Protein AF-A0A529W321-F1 (afdb_monomer)

Mean predicted aligned error: 8.9 Å

Sequence (83 aa):
RLDLDDADAKVVADICRKLDGMPLAIELAAGRVASYGLHKTAALLDERLTLLWPGQRTAPPRQKTLQATLDWSFGLLSEFERL

Solvent-accessible surface area (backbone atoms only — not comparable to full-atom values): 5063 Å² total; per-residue (Å²): 132,87,87,80,58,80,75,48,52,57,55,54,52,51,46,39,56,77,42,72,66,37,68,68,54,48,55,55,50,51,62,40,30,78,75,62,34,63,70,54,43,51,52,59,61,70,73,51,87,79,67,86,59,74,32,57,90,84,43,61,72,47,56,29,28,68,64,37,37,48,55,51,56,60,70,68,50,52,77,80,77,71,110

Secondary structure (DSSP, 8-state):
-----HHHHHHHHHHHHHTTT-HHHHHHHHHHHHHH-HHHHHHHHHS-S---PPPPTTS-GGGSSHHHHHHHHHHHS-TGGG-

Structure (mmCIF, N/CA/C/O backbone):
data_AF-A0A529W321-F1
#
_entry.id   AF-A0A529W321-F1
#
loop_
_atom_site.group_PDB
_atom_site.id
_atom_site.type_symbol
_atom_site.label_atom_id
_atom_site.label_alt_id
_atom_site.label_comp_id
_atom_site.label_asym_id
_atom_site.label_entity_id
_atom_site.label_seq_id
_atom_site.pdbx_PDB_ins_code
_atom_site.Cartn_x
_atom_site.Cartn_y
_atom_site.Cartn_z
_atom_site.occupancy
_atom_site.B_iso_or_equiv
_atom_site.auth_seq_id
_atom_site.auth_comp_id
_atom_site.auth_asym_id
_atom_site.auth_atom_id
_atom_site.pdbx_PDB_model_num
ATOM 1 N N . ARG A 1 1 ? 16.588 8.083 -6.275 1.00 60.09 1 ARG A N 1
ATOM 2 C CA . ARG A 1 1 ? 15.670 8.692 -7.263 1.00 60.09 1 ARG A CA 1
ATOM 3 C C . ARG A 1 1 ? 14.982 7.536 -7.965 1.00 60.09 1 ARG A C 1
ATOM 5 O O . ARG A 1 1 ? 15.684 6.595 -8.306 1.00 60.09 1 ARG A O 1
ATOM 12 N N . LEU A 1 2 ? 13.654 7.540 -8.041 1.00 71.12 2 LEU A N 1
ATOM 13 C CA . LEU A 1 2 ? 12.928 6.571 -8.860 1.00 71.12 2 LEU A CA 1
ATOM 14 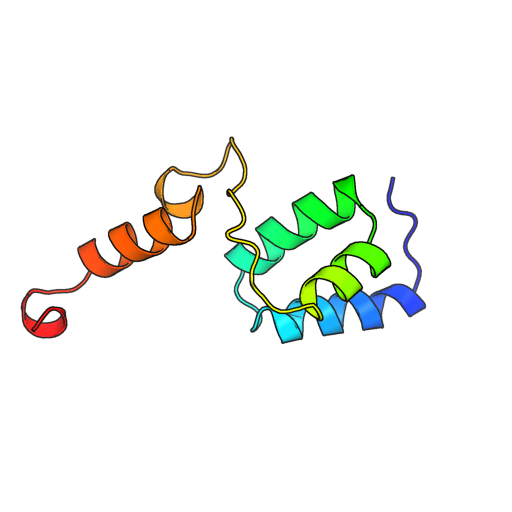C C . LEU A 1 2 ? 12.972 7.133 -10.277 1.00 71.12 2 LEU A C 1
ATOM 16 O O . LEU A 1 2 ? 12.422 8.207 -10.508 1.00 71.12 2 LEU A O 1
ATOM 20 N N . ASP A 1 3 ? 13.712 6.482 -11.162 1.00 83.44 3 ASP A N 1
ATOM 21 C CA . ASP A 1 3 ? 13.654 6.789 -12.585 1.00 83.44 3 ASP A CA 1
ATOM 22 C C . ASP A 1 3 ? 12.478 5.960 -13.122 1.00 83.44 3 ASP A C 1
ATOM 24 O O . ASP A 1 3 ? 12.532 4.734 -13.073 1.00 83.44 3 ASP A O 1
ATOM 28 N N . LEU A 1 4 ? 11.384 6.643 -13.472 1.00 86.69 4 LEU A N 1
ATOM 29 C CA . LEU A 1 4 ? 10.127 6.036 -13.915 1.00 86.69 4 LEU A CA 1
ATOM 30 C C . LEU A 1 4 ? 9.929 6.285 -15.409 1.00 86.69 4 LEU A C 1
ATOM 32 O O . LEU A 1 4 ? 10.259 7.373 -15.892 1.00 86.69 4 LEU A O 1
ATOM 36 N N . ASP A 1 5 ? 9.350 5.315 -16.105 1.00 91.75 5 ASP A N 1
ATOM 37 C CA . ASP A 1 5 ? 8.954 5.435 -17.509 1.00 91.75 5 ASP A CA 1
ATOM 38 C C . ASP A 1 5 ? 7.446 5.198 -17.725 1.00 91.75 5 ASP A C 1
ATOM 40 O O . ASP A 1 5 ? 6.671 4.984 -16.790 1.00 91.75 5 ASP A O 1
ATOM 44 N N . ASP A 1 6 ? 6.998 5.267 -18.979 1.00 92.31 6 ASP A N 1
ATOM 45 C CA . ASP A 1 6 ? 5.585 5.072 -19.318 1.00 92.31 6 ASP A CA 1
ATOM 46 C C . ASP A 1 6 ? 5.092 3.640 -19.033 1.00 92.31 6 ASP A C 1
ATOM 48 O O . ASP A 1 6 ? 3.895 3.431 -18.808 1.00 92.31 6 ASP A O 1
ATOM 52 N N . ALA A 1 7 ? 5.979 2.638 -19.008 1.00 89.38 7 ALA A N 1
ATOM 53 C CA . ALA A 1 7 ? 5.604 1.269 -18.668 1.00 89.38 7 ALA A CA 1
ATOM 54 C C . ALA A 1 7 ? 5.278 1.135 -17.169 1.00 89.38 7 ALA A C 1
ATOM 56 O O . ALA A 1 7 ? 4.373 0.375 -16.797 1.00 89.38 7 ALA A O 1
ATOM 57 N N . ASP A 1 8 ? 5.925 1.934 -16.318 1.00 94.12 8 ASP A N 1
ATOM 58 C CA . ASP A 1 8 ? 5.649 1.993 -14.880 1.00 94.12 8 ASP A CA 1
ATOM 59 C C . ASP A 1 8 ? 4.254 2.536 -14.553 1.00 94.12 8 ASP A C 1
ATOM 61 O O . ASP A 1 8 ? 3.667 2.165 -13.530 1.00 94.12 8 ASP A O 1
ATOM 65 N N . ALA A 1 9 ? 3.668 3.361 -15.428 1.00 94.38 9 ALA A N 1
ATOM 66 C CA . ALA A 1 9 ? 2.331 3.921 -15.223 1.00 94.38 9 ALA A CA 1
ATOM 67 C C . ALA A 1 9 ? 1.268 2.825 -15.032 1.00 94.38 9 ALA A C 1
ATOM 69 O O . ALA A 1 9 ? 0.365 2.958 -14.199 1.00 94.38 9 ALA A O 1
ATOM 70 N N . LYS A 1 10 ? 1.404 1.699 -15.748 1.00 94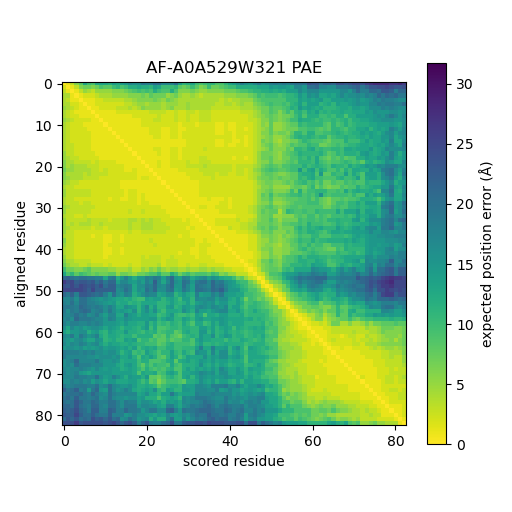.19 10 LYS A N 1
ATOM 71 C CA . LYS A 1 10 ? 0.517 0.540 -15.587 1.00 94.19 10 LYS A CA 1
ATOM 72 C C . LYS A 1 10 ? 0.643 -0.071 -14.189 1.00 94.19 10 LYS A C 1
ATOM 74 O O . LYS A 1 10 ? -0.373 -0.385 -13.573 1.00 94.19 10 LYS A O 1
ATOM 79 N N . VAL A 1 11 ? 1.867 -0.188 -13.676 1.00 94.44 11 VAL A N 1
ATOM 80 C CA . VAL A 1 11 ? 2.148 -0.755 -12.349 1.00 94.44 11 VAL A CA 1
ATOM 81 C C . VAL A 1 11 ? 1.617 0.157 -11.246 1.00 94.44 11 VAL A C 1
ATOM 83 O O . VAL A 1 11 ? 0.983 -0.323 -10.310 1.00 94.44 11 VAL A O 1
ATOM 86 N N . VAL A 1 12 ? 1.799 1.473 -11.375 1.00 94.56 12 VAL A N 1
ATOM 87 C CA . VAL A 1 12 ? 1.227 2.456 -10.440 1.00 94.56 12 VAL A CA 1
ATOM 88 C C . VAL A 1 12 ? -0.301 2.370 -10.424 1.00 94.56 12 VAL A C 1
ATOM 90 O O . VAL A 1 12 ? -0.900 2.327 -9.350 1.00 94.56 12 VAL A O 1
ATOM 93 N N . ALA A 1 13 ? -0.943 2.282 -11.593 1.00 94.75 13 ALA A N 1
ATOM 94 C CA . ALA A 1 13 ? -2.394 2.133 -11.680 1.00 94.75 13 ALA A CA 1
ATOM 95 C C . ALA A 1 13 ? -2.891 0.827 -11.032 1.00 94.75 13 ALA A C 1
ATOM 97 O O . ALA A 1 13 ? -3.918 0.831 -10.351 1.00 94.75 13 ALA A O 1
ATOM 98 N N . ASP A 1 14 ? -2.161 -0.279 -11.206 1.00 93.38 14 ASP A N 1
ATOM 99 C CA . ASP A 1 14 ? -2.469 -1.559 -10.561 1.00 93.38 14 ASP A CA 1
ATOM 100 C C . ASP A 1 14 ? -2.336 -1.478 -9.036 1.00 93.38 14 ASP A C 1
ATOM 102 O O . ASP A 1 14 ? -3.215 -1.963 -8.324 1.00 93.38 14 ASP A O 1
ATOM 106 N N . ILE A 1 15 ? -1.297 -0.809 -8.527 1.00 92.00 15 ILE A N 1
ATOM 107 C CA . ILE A 1 15 ? -1.137 -0.536 -7.093 1.00 92.00 15 ILE A CA 1
ATOM 108 C C . ILE A 1 15 ? -2.326 0.276 -6.570 1.00 92.00 15 ILE A C 1
ATOM 110 O O . ILE A 1 15 ? -2.973 -0.147 -5.617 1.00 92.00 15 ILE A O 1
ATOM 114 N N . CYS A 1 16 ? -2.666 1.404 -7.199 1.00 93.44 16 CYS A N 1
ATOM 115 C CA . CYS A 1 16 ? -3.780 2.245 -6.753 1.00 93.44 16 CYS A CA 1
ATOM 116 C C . CYS A 1 16 ? -5.116 1.488 -6.742 1.00 93.44 16 CYS A C 1
ATOM 118 O O . CYS A 1 16 ? -5.893 1.652 -5.804 1.00 93.44 16 CYS A O 1
ATOM 120 N N . ARG A 1 17 ? -5.368 0.631 -7.742 1.00 92.56 17 ARG A N 1
ATOM 121 C CA . ARG A 1 17 ? -6.563 -0.229 -7.785 1.00 92.56 17 ARG A CA 1
ATOM 122 C C . ARG A 1 17 ? -6.590 -1.257 -6.658 1.00 92.56 17 ARG A C 1
ATOM 124 O O . ARG A 1 17 ? -7.627 -1.411 -6.032 1.00 92.56 17 ARG A O 1
ATOM 131 N N . LYS A 1 18 ? -5.470 -1.931 -6.378 1.00 88.00 18 LYS A N 1
ATOM 132 C CA . LYS A 1 18 ? -5.357 -2.904 -5.271 1.00 88.00 18 LYS A CA 1
ATOM 133 C C . LYS A 1 18 ? -5.558 -2.273 -3.894 1.00 88.00 18 LYS A C 1
ATOM 135 O O . LYS A 1 18 ? -5.871 -2.973 -2.940 1.00 88.00 18 LYS A O 1
ATOM 140 N N . LEU A 1 19 ? -5.334 -0.968 -3.792 1.00 89.00 19 LEU A N 1
ATOM 141 C CA . LEU A 1 19 ? -5.531 -0.179 -2.580 1.00 89.00 19 LEU A CA 1
ATOM 142 C C . LEU A 1 19 ? -6.901 0.520 -2.551 1.00 89.00 19 LEU A C 1
ATOM 144 O O . LEU A 1 19 ? -7.085 1.452 -1.769 1.00 89.00 19 LEU A O 1
ATOM 148 N N . ASP A 1 20 ? -7.825 0.128 -3.436 1.00 86.06 20 ASP A N 1
ATOM 149 C CA . ASP A 1 20 ? -9.174 0.690 -3.589 1.00 86.06 20 ASP A CA 1
ATOM 150 C C . ASP A 1 20 ? -9.206 2.214 -3.801 1.00 86.06 20 ASP A C 1
ATOM 152 O O . ASP A 1 20 ? -10.191 2.891 -3.512 1.00 86.06 20 ASP A O 1
ATOM 156 N N . GLY A 1 21 ? -8.104 2.795 -4.285 1.00 87.00 21 GLY A N 1
ATOM 157 C CA . GLY A 1 21 ? -7.953 4.244 -4.392 1.00 87.00 21 GLY A CA 1
ATOM 158 C C . GLY A 1 21 ? -7.912 4.974 -3.041 1.00 87.00 21 GLY A C 1
ATOM 159 O O . GLY A 1 21 ? -7.994 6.202 -3.022 1.00 87.00 21 GLY A O 1
ATOM 160 N N . MET A 1 22 ? -7.785 4.264 -1.912 1.00 83.62 22 MET A N 1
ATOM 161 C CA . MET A 1 22 ? -7.817 4.876 -0.586 1.00 83.62 22 MET A CA 1
ATOM 162 C C . MET A 1 22 ? -6.557 5.738 -0.367 1.00 83.62 22 MET A C 1
ATOM 164 O O . MET A 1 22 ? -5.449 5.192 -0.315 1.00 83.62 22 MET A O 1
ATOM 168 N N . PRO A 1 23 ? -6.682 7.065 -0.152 1.00 83.06 23 PRO A N 1
ATOM 169 C CA . PRO A 1 23 ? -5.529 7.970 -0.107 1.00 83.06 23 PRO A CA 1
ATOM 170 C C . PRO A 1 23 ? -4.470 7.578 0.928 1.00 83.06 23 PRO A C 1
ATOM 172 O O . PRO A 1 23 ? -3.275 7.626 0.650 1.00 83.06 23 PRO A O 1
ATOM 175 N N . LEU A 1 24 ? -4.903 7.132 2.113 1.00 79.19 24 LEU A N 1
ATOM 176 C CA . LEU A 1 24 ? -3.986 6.701 3.166 1.00 79.19 24 LEU A CA 1
ATOM 177 C C . LEU A 1 24 ? -3.202 5.447 2.763 1.00 79.19 24 LEU A C 1
ATOM 179 O O . LEU A 1 24 ? -2.006 5.376 3.014 1.00 79.19 24 LEU A O 1
ATOM 183 N N . ALA A 1 25 ? -3.834 4.467 2.118 1.00 83.00 25 ALA A N 1
ATOM 184 C CA . ALA A 1 25 ? -3.121 3.273 1.678 1.00 83.00 25 ALA A CA 1
ATOM 185 C C . ALA A 1 25 ? -2.089 3.602 0.594 1.00 83.00 25 ALA A C 1
ATOM 187 O O . ALA A 1 25 ? -0.978 3.073 0.630 1.00 83.00 25 ALA A O 1
ATOM 188 N N . ILE A 1 26 ? -2.432 4.508 -0.325 1.00 89.50 26 ILE A N 1
ATOM 189 C CA . ILE A 1 26 ? -1.520 4.984 -1.372 1.00 89.50 26 ILE A CA 1
ATOM 190 C C . ILE A 1 26 ? -0.294 5.665 -0.750 1.00 89.50 26 ILE A C 1
ATOM 192 O O . ILE A 1 26 ? 0.831 5.347 -1.130 1.00 89.50 26 ILE A O 1
ATOM 196 N N . GLU A 1 27 ? -0.489 6.529 0.248 1.00 86.75 27 GLU A N 1
ATOM 197 C CA . GLU A 1 27 ? 0.602 7.176 0.993 1.00 86.75 27 GLU A CA 1
ATOM 198 C C . GLU A 1 27 ? 1.544 6.141 1.640 1.00 86.75 27 GLU A C 1
ATOM 200 O O . GLU A 1 27 ? 2.771 6.220 1.521 1.00 86.75 27 GLU A O 1
ATOM 205 N N . LEU A 1 28 ? 0.977 5.115 2.286 1.00 83.50 28 LEU A N 1
ATOM 206 C CA . LEU A 1 28 ? 1.752 4.039 2.910 1.00 83.50 28 LEU A CA 1
ATOM 207 C C . LEU A 1 28 ? 2.556 3.237 1.884 1.00 83.50 28 LEU A C 1
ATOM 209 O O . LEU A 1 28 ? 3.735 2.950 2.115 1.00 83.50 28 LEU A O 1
ATOM 213 N N . ALA A 1 29 ? 1.943 2.900 0.750 1.00 87.44 29 ALA A N 1
ATOM 214 C CA . ALA A 1 29 ? 2.603 2.187 -0.334 1.00 87.44 29 ALA A CA 1
ATOM 215 C C . ALA A 1 29 ? 3.718 3.030 -0.973 1.00 87.44 29 ALA A C 1
ATOM 217 O O . ALA A 1 29 ? 4.814 2.517 -1.199 1.00 87.44 29 ALA A O 1
ATOM 218 N N . ALA A 1 30 ? 3.503 4.331 -1.183 1.00 89.81 30 ALA A N 1
ATOM 219 C CA . ALA A 1 30 ? 4.502 5.238 -1.749 1.00 89.81 30 ALA A CA 1
ATOM 220 C C . ALA A 1 30 ? 5.783 5.301 -0.895 1.00 89.81 30 ALA A C 1
ATOM 222 O O . ALA A 1 30 ? 6.895 5.215 -1.425 1.00 89.81 30 ALA A O 1
ATOM 223 N N . GLY A 1 31 ? 5.651 5.331 0.437 1.00 87.38 31 GLY A N 1
ATOM 224 C CA . GLY A 1 31 ? 6.801 5.244 1.347 1.00 87.38 31 GLY A CA 1
ATOM 225 C C . GLY A 1 31 ? 7.613 3.946 1.195 1.00 87.38 31 GLY A C 1
ATOM 226 O O . GLY A 1 31 ? 8.828 3.929 1.420 1.00 87.38 31 GLY A O 1
ATOM 227 N N . ARG A 1 32 ? 6.972 2.852 0.769 1.00 83.62 32 ARG A N 1
ATOM 228 C CA . ARG A 1 32 ? 7.633 1.569 0.485 1.00 83.62 32 ARG A CA 1
ATOM 229 C C . ARG A 1 32 ? 8.270 1.531 -0.888 1.00 83.62 32 ARG A C 1
ATOM 231 O O . ARG A 1 32 ? 9.376 1.011 -0.985 1.00 83.62 32 ARG A O 1
ATOM 238 N N . VAL A 1 33 ? 7.668 2.157 -1.896 1.00 90.81 33 VAL A N 1
ATOM 239 C CA . VAL A 1 33 ? 8.301 2.326 -3.213 1.00 90.81 33 VAL A CA 1
ATOM 240 C C . VAL A 1 33 ? 9.652 3.029 -3.064 1.00 90.81 33 VAL A C 1
ATOM 242 O O . VAL A 1 33 ? 10.635 2.586 -3.652 1.00 90.81 33 VAL A O 1
ATOM 245 N N . ALA A 1 34 ? 9.747 4.042 -2.198 1.00 85.62 34 ALA A N 1
ATOM 246 C CA . A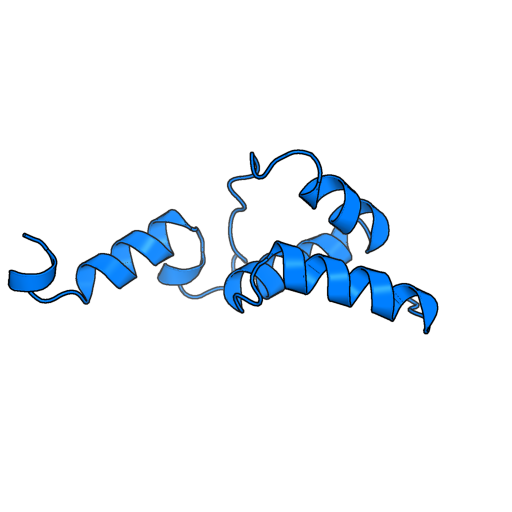LA A 1 34 ? 11.018 4.704 -1.894 1.00 85.62 34 ALA A CA 1
ATOM 247 C C . ALA A 1 34 ? 12.074 3.775 -1.253 1.00 85.62 34 ALA A C 1
ATOM 249 O O . ALA A 1 34 ? 13.268 4.008 -1.419 1.00 85.62 34 ALA A O 1
ATOM 250 N N . SER A 1 35 ? 11.648 2.730 -0.533 1.00 85.44 35 SER A N 1
ATOM 251 C CA . SER A 1 35 ? 12.532 1.806 0.200 1.00 85.44 35 SER A 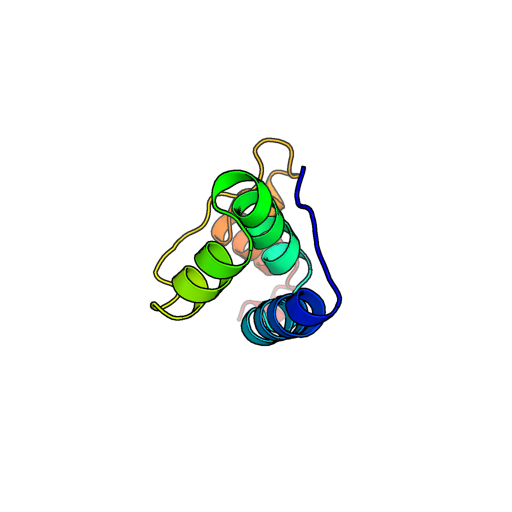CA 1
ATOM 252 C C . SER A 1 35 ? 12.866 0.525 -0.577 1.00 85.44 35 SER A C 1
ATOM 254 O O . SER A 1 35 ? 13.957 -0.019 -0.437 1.00 85.44 35 SER A O 1
ATOM 256 N N . TYR A 1 36 ? 11.917 0.011 -1.362 1.00 85.75 36 TYR A N 1
ATOM 257 C CA . TYR A 1 36 ? 11.966 -1.309 -1.997 1.00 85.75 36 TYR A CA 1
ATOM 258 C C . TYR A 1 36 ? 11.883 -1.260 -3.526 1.00 85.75 36 TYR A C 1
ATOM 260 O O . TYR A 1 36 ? 12.169 -2.268 -4.170 1.00 85.75 36 TYR A O 1
ATOM 268 N N . GLY A 1 37 ? 11.506 -0.120 -4.108 1.00 91.25 37 GLY A N 1
ATOM 269 C CA . GLY A 1 37 ? 11.228 0.025 -5.535 1.00 91.25 37 GLY A CA 1
ATOM 270 C C . GLY A 1 37 ? 9.787 -0.333 -5.914 1.00 91.25 37 GLY A C 1
ATOM 271 O O . GLY A 1 37 ? 9.056 -0.981 -5.155 1.00 91.25 37 GLY A O 1
ATOM 272 N N . LEU A 1 38 ? 9.377 0.104 -7.107 1.00 93.19 38 LEU A N 1
ATOM 273 C CA . LEU A 1 38 ? 7.992 0.031 -7.585 1.00 93.19 38 LEU A CA 1
ATOM 274 C C . LEU A 1 38 ? 7.506 -1.413 -7.761 1.00 93.19 38 LEU A C 1
ATOM 276 O O . LEU A 1 38 ? 6.560 -1.827 -7.094 1.00 93.19 38 LEU A O 1
ATOM 280 N N . HIS A 1 39 ? 8.189 -2.208 -8.588 1.00 91.94 39 HIS A N 1
ATOM 281 C CA . HIS A 1 39 ? 7.773 -3.586 -8.880 1.00 91.94 39 HIS A CA 1
ATOM 282 C C . HIS A 1 39 ? 7.779 -4.490 -7.647 1.00 91.94 39 HIS A C 1
ATOM 284 O O . HIS A 1 39 ? 6.877 -5.302 -7.465 1.00 91.94 39 HIS A O 1
ATOM 290 N N . LYS A 1 40 ? 8.767 -4.322 -6.760 1.00 89.50 40 LYS A N 1
ATOM 291 C CA . LYS A 1 40 ? 8.832 -5.092 -5.514 1.00 89.50 40 LYS A CA 1
ATOM 292 C C . LYS A 1 40 ? 7.681 -4.737 -4.577 1.00 89.50 40 LYS A C 1
ATOM 294 O O . LYS A 1 40 ? 7.113 -5.622 -3.950 1.00 89.50 40 LYS A O 1
ATOM 299 N N . THR A 1 41 ? 7.302 -3.462 -4.516 1.00 89.69 41 THR A N 1
ATOM 300 C CA . THR A 1 41 ? 6.119 -3.030 -3.758 1.00 89.69 41 THR A CA 1
ATOM 301 C C . THR A 1 41 ? 4.839 -3.616 -4.358 1.00 89.69 41 THR A C 1
ATOM 303 O O . THR A 1 41 ? 3.997 -4.105 -3.612 1.00 89.69 41 THR A O 1
ATOM 306 N N . ALA A 1 42 ? 4.714 -3.646 -5.690 1.00 90.75 42 ALA A N 1
ATOM 307 C CA . ALA A 1 42 ? 3.572 -4.257 -6.370 1.00 90.75 42 ALA A CA 1
ATOM 308 C C . ALA A 1 42 ? 3.436 -5.761 -6.072 1.00 90.75 42 ALA A C 1
ATOM 310 O O . ALA A 1 42 ? 2.327 -6.223 -5.818 1.00 90.75 42 ALA A O 1
ATOM 311 N N . ALA A 1 43 ? 4.551 -6.498 -6.051 1.00 88.94 43 ALA A N 1
ATOM 312 C CA . ALA A 1 43 ? 4.566 -7.923 -5.717 1.00 88.94 43 ALA A CA 1
ATOM 313 C C . ALA A 1 43 ? 4.188 -8.182 -4.248 1.00 88.94 43 ALA A C 1
ATOM 315 O O . ALA A 1 43 ? 3.373 -9.052 -3.963 1.00 88.94 43 ALA A O 1
ATOM 316 N N . LEU A 1 44 ? 4.701 -7.372 -3.314 1.00 82.94 44 LEU A N 1
ATOM 317 C CA . LEU A 1 44 ? 4.354 -7.478 -1.889 1.00 82.94 44 LEU A CA 1
ATOM 318 C C . LEU A 1 44 ? 2.861 -7.226 -1.611 1.00 82.94 44 LEU A C 1
ATOM 320 O O . LEU A 1 44 ? 2.340 -7.707 -0.609 1.00 82.94 44 LEU A O 1
ATOM 324 N N . LEU A 1 45 ? 2.170 -6.478 -2.478 1.00 83.50 45 LEU A N 1
ATOM 325 C CA . LEU A 1 45 ? 0.717 -6.298 -2.400 1.00 83.50 45 LEU A CA 1
ATOM 326 C C . LEU A 1 45 ? -0.062 -7.553 -2.819 1.00 83.50 45 LEU A C 1
ATOM 328 O O . LEU A 1 45 ? -1.172 -7.758 -2.333 1.00 83.50 45 LEU A O 1
ATOM 332 N N . ASP A 1 46 ? 0.506 -8.388 -3.694 1.00 79.38 46 ASP A N 1
ATOM 333 C CA . ASP A 1 46 ? -0.125 -9.627 -4.170 1.00 79.38 46 ASP A CA 1
ATOM 334 C C . ASP A 1 46 ? 0.000 -10.783 -3.168 1.00 79.38 46 ASP A C 1
ATOM 336 O O . ASP A 1 46 ? -0.836 -11.686 -3.151 1.00 79.38 46 ASP A O 1
ATOM 340 N N . GLU A 1 47 ? 0.991 -10.746 -2.276 1.00 71.12 47 GLU A N 1
ATOM 341 C CA . GLU A 1 47 ? 1.304 -11.831 -1.331 1.00 71.12 47 GLU A CA 1
ATOM 342 C C . GLU A 1 47 ? 0.362 -11.913 -0.103 1.00 71.12 47 GLU A C 1
ATOM 344 O O . GLU A 1 47 ? 0.695 -12.515 0.914 1.00 71.12 47 GLU A O 1
ATOM 349 N N . ARG A 1 48 ? -0.874 -11.404 -0.225 1.00 53.97 48 ARG A N 1
ATOM 350 C CA . ARG A 1 48 ? -1.861 -11.145 0.845 1.00 53.97 48 ARG A CA 1
ATOM 351 C C . ARG A 1 48 ? -1.438 -10.010 1.779 1.00 53.97 48 ARG A C 1
ATOM 353 O O . ARG A 1 48 ? -0.323 -9.972 2.289 1.00 53.97 48 ARG A O 1
ATOM 360 N N . LEU A 1 49 ? -2.414 -9.144 2.067 1.00 50.53 49 LEU A N 1
ATOM 361 C CA . LEU A 1 49 ? -2.456 -8.015 3.014 1.00 50.53 49 LEU A CA 1
ATOM 362 C C . LEU A 1 49 ? -2.156 -8.403 4.484 1.00 50.53 49 LEU A C 1
ATOM 364 O O . LEU A 1 49 ? -2.830 -7.972 5.413 1.00 50.53 49 LEU A O 1
ATOM 368 N N . THR A 1 50 ? -1.132 -9.216 4.729 1.00 46.91 50 THR A N 1
ATOM 369 C CA . THR A 1 50 ? -0.658 -9.617 6.063 1.00 46.91 50 THR A CA 1
ATOM 370 C C . THR A 1 50 ? 0.286 -8.577 6.662 1.00 46.91 50 THR A C 1
ATOM 372 O O . THR A 1 50 ? 0.895 -8.784 7.709 1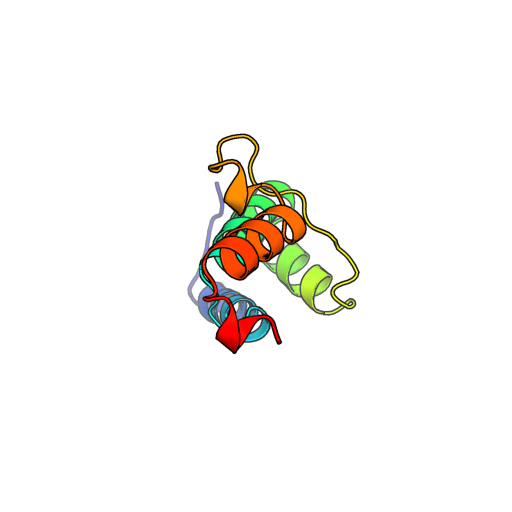.00 46.91 50 THR A O 1
ATOM 375 N N . LEU A 1 51 ? 0.444 -7.441 5.992 1.00 48.72 51 LEU A N 1
ATOM 376 C CA . LEU A 1 51 ? 1.279 -6.371 6.476 1.00 48.72 51 LEU A CA 1
ATOM 377 C C . LEU A 1 51 ? 0.384 -5.320 7.123 1.00 48.72 51 LEU A C 1
ATOM 379 O O . LEU A 1 51 ? -0.104 -4.394 6.482 1.00 48.72 51 LEU A O 1
ATOM 383 N N . LEU A 1 52 ? 0.206 -5.468 8.434 1.00 57.25 52 LEU A N 1
ATOM 384 C CA . LEU A 1 52 ? -0.106 -4.365 9.335 1.00 57.25 52 LEU A CA 1
ATOM 385 C C . LEU A 1 52 ? 0.982 -3.295 9.144 1.00 57.25 52 LEU A C 1
ATOM 387 O O . LEU A 1 52 ? 2.024 -3.334 9.799 1.00 57.25 52 LEU A O 1
ATOM 391 N N . TRP A 1 53 ? 0.805 -2.391 8.178 1.00 62.34 53 TRP A N 1
ATOM 392 C CA . TRP A 1 53 ? 1.794 -1.358 7.895 1.00 62.34 53 TRP A CA 1
ATOM 393 C C . TRP A 1 53 ? 1.740 -0.291 8.988 1.00 62.34 53 TRP A C 1
ATOM 395 O O . TRP A 1 53 ? 0.706 0.362 9.159 1.00 62.34 53 TRP A O 1
ATOM 405 N N . PRO A 1 54 ? 2.849 -0.057 9.713 1.00 59.53 54 PRO A N 1
ATOM 406 C CA . PRO A 1 54 ? 2.965 1.149 10.502 1.00 59.53 54 PRO A CA 1
ATOM 407 C C . PRO A 1 54 ? 2.991 2.339 9.542 1.00 59.53 54 PRO A C 1
ATOM 409 O O . PRO A 1 54 ? 3.725 2.342 8.549 1.00 59.53 54 PRO A O 1
ATOM 412 N N . GLY A 1 55 ? 2.171 3.333 9.847 1.00 62.78 55 GLY A N 1
ATOM 413 C CA . GLY A 1 55 ? 2.126 4.606 9.156 1.00 62.78 55 GLY A CA 1
ATOM 414 C C . GLY A 1 55 ? 3.389 5.431 9.329 1.00 62.78 55 GLY A C 1
ATOM 415 O O . GLY A 1 55 ? 4.248 5.139 10.165 1.00 62.78 55 GLY A O 1
ATOM 416 N N . GLN A 1 56 ? 3.517 6.469 8.501 1.00 64.19 56 GLN A N 1
ATOM 417 C CA . GLN A 1 56 ? 4.646 7.396 8.559 1.00 64.19 56 GLN A CA 1
ATOM 418 C C . GLN A 1 56 ? 4.810 7.966 9.973 1.00 64.19 56 GLN A C 1
ATOM 420 O O . GLN A 1 56 ? 3.839 8.350 10.625 1.00 64.19 56 GLN A O 1
ATOM 425 N N . ARG A 1 57 ? 6.058 8.070 10.450 1.00 63.31 57 ARG A N 1
ATOM 426 C CA . ARG A 1 57 ? 6.351 8.594 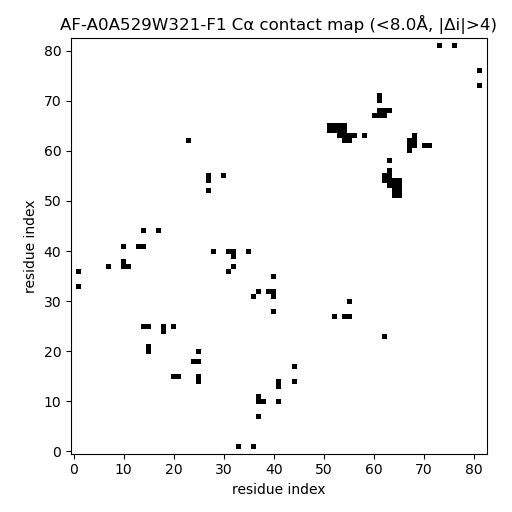11.801 1.00 63.31 57 ARG A CA 1
ATOM 427 C C . ARG A 1 57 ? 5.828 10.019 12.004 1.00 63.31 57 ARG A C 1
ATOM 429 O O . ARG A 1 57 ? 5.459 10.374 13.125 1.00 63.31 57 ARG A O 1
ATOM 436 N N . THR A 1 58 ? 5.790 10.800 10.926 1.00 73.75 58 THR A N 1
ATOM 437 C CA . THR A 1 58 ? 5.314 12.188 10.870 1.00 73.75 58 THR A CA 1
ATOM 438 C C . THR A 1 58 ? 3.813 12.316 10.613 1.00 73.75 58 THR A C 1
ATOM 440 O O . THR A 1 58 ? 3.289 13.423 10.710 1.00 73.75 58 THR A O 1
ATOM 443 N N . ALA A 1 59 ? 3.103 11.221 10.316 1.00 70.94 59 ALA A N 1
ATOM 444 C CA . ALA A 1 59 ? 1.662 11.275 10.113 1.00 70.94 59 ALA A CA 1
ATOM 445 C C . ALA A 1 59 ? 0.949 11.723 11.406 1.00 70.94 59 ALA A C 1
ATOM 447 O O . ALA A 1 59 ? 1.414 11.410 12.514 1.00 70.94 59 ALA A O 1
ATOM 448 N N . PRO A 1 60 ? -0.198 12.421 11.304 1.00 78.50 60 PRO A N 1
ATOM 449 C CA . PRO A 1 60 ? -1.076 12.661 12.442 1.00 78.50 60 PRO A CA 1
ATOM 450 C C . PRO A 1 60 ? -1.345 11.354 13.204 1.00 78.50 60 PRO A C 1
ATOM 452 O O . PRO A 1 60 ? -1.486 10.318 12.556 1.00 78.50 60 PRO A O 1
ATOM 455 N N . PRO A 1 61 ? -1.473 11.360 14.546 1.00 78.94 61 PRO A N 1
ATOM 456 C CA . PRO A 1 61 ? -1.635 10.135 15.336 1.00 78.94 61 PRO A CA 1
ATOM 457 C C . PRO A 1 61 ? -2.706 9.173 14.800 1.00 78.94 61 PRO A C 1
ATOM 459 O O . PRO A 1 61 ? -2.442 7.982 14.678 1.00 78.94 61 PRO A O 1
ATOM 462 N N . ARG A 1 62 ? -3.855 9.708 14.362 1.00 77.00 62 ARG A N 1
ATOM 463 C CA . ARG A 1 62 ? -4.964 8.951 13.749 1.00 77.00 62 ARG A CA 1
ATOM 464 C C . ARG A 1 62 ? -4.605 8.216 12.446 1.00 77.00 62 ARG A C 1
ATOM 466 O O . ARG A 1 62 ? -5.334 7.339 12.027 1.00 77.00 62 ARG A O 1
ATOM 473 N N . GLN A 1 63 ? -3.517 8.579 11.774 1.00 78.50 63 GLN A N 1
ATOM 474 C CA . GLN A 1 63 ? -3.056 7.992 10.505 1.00 78.50 63 GLN A CA 1
ATOM 475 C C . GLN A 1 63 ? -1.764 7.174 10.677 1.00 78.50 63 GLN A C 1
ATOM 477 O O . GLN A 1 63 ? -1.214 6.667 9.702 1.00 78.50 63 GLN A O 1
ATOM 482 N N . LYS A 1 64 ? -1.251 7.040 11.910 1.00 75.94 64 LYS A N 1
ATOM 483 C CA . LYS A 1 64 ? -0.009 6.297 12.186 1.00 75.94 64 LYS A CA 1
ATOM 484 C C . LYS A 1 64 ? -0.180 4.787 12.153 1.00 75.94 64 LYS A C 1
ATOM 486 O O . LYS A 1 64 ? 0.812 4.081 12.036 1.00 75.94 64 LYS A O 1
ATOM 491 N N . THR A 1 65 ? -1.392 4.273 12.293 1.00 73.12 65 THR A N 1
ATOM 492 C CA . THR A 1 65 ? -1.705 2.851 12.137 1.00 73.12 65 THR A CA 1
ATOM 493 C C . THR A 1 65 ? -3.127 2.728 11.611 1.00 73.12 65 THR A C 1
ATOM 495 O O . THR A 1 65 ? -3.942 3.628 11.821 1.00 73.12 65 THR A O 1
ATOM 498 N N . LEU A 1 66 ? -3.440 1.597 10.975 1.00 69.50 66 LEU A N 1
ATOM 499 C CA . LEU A 1 66 ? -4.817 1.278 10.597 1.00 69.50 66 LEU A CA 1
ATOM 500 C C . LEU A 1 66 ? -5.745 1.302 11.822 1.00 69.50 66 LEU A C 1
ATOM 502 O O . LEU A 1 66 ? -6.821 1.884 11.760 1.00 69.50 66 LEU A O 1
ATOM 506 N N . GLN A 1 67 ? -5.285 0.759 12.956 1.00 74.00 67 GLN A N 1
ATOM 507 C CA . GLN A 1 67 ? -6.032 0.787 14.217 1.00 74.00 67 GLN A CA 1
ATOM 508 C C . GLN A 1 67 ? -6.351 2.219 14.662 1.00 74.00 67 GLN A C 1
ATOM 510 O O . GLN A 1 67 ? -7.498 2.522 14.955 1.00 74.00 67 GLN A O 1
ATOM 515 N N . ALA A 1 68 ? -5.372 3.128 14.632 1.00 80.50 68 ALA A N 1
ATOM 516 C CA . ALA A 1 68 ? -5.590 4.519 15.019 1.00 80.50 68 ALA A CA 1
ATOM 517 C C . ALA A 1 68 ? -6.572 5.244 14.081 1.00 80.50 68 ALA A C 1
ATOM 519 O O . ALA A 1 68 ? -7.260 6.173 14.508 1.00 80.50 68 ALA A O 1
ATOM 520 N N . THR A 1 69 ? -6.645 4.829 12.811 1.00 81.31 69 THR A N 1
ATOM 521 C CA . THR A 1 69 ? -7.632 5.346 11.853 1.00 81.31 69 THR A CA 1
ATOM 522 C C . THR A 1 69 ? -9.026 4.828 12.180 1.00 81.31 69 THR A C 1
ATOM 524 O O . THR A 1 69 ? -9.969 5.620 12.207 1.00 81.31 69 THR A O 1
ATOM 527 N N . 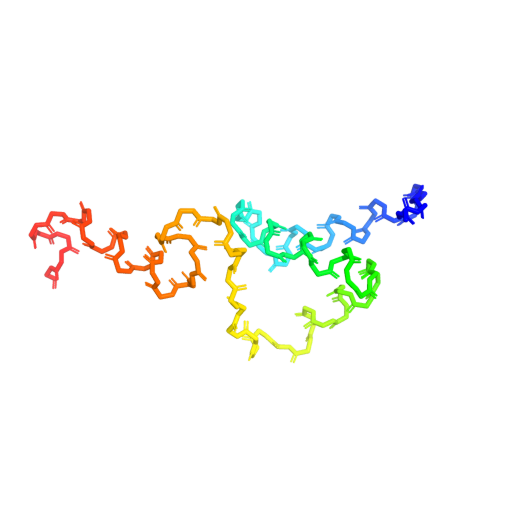LEU A 1 70 ? -9.144 3.534 12.487 1.00 80.06 70 LEU A N 1
ATOM 528 C CA . LEU A 1 70 ? -10.402 2.915 12.894 1.00 80.06 70 LEU A CA 1
ATOM 529 C C . LEU A 1 70 ? -10.931 3.537 14.188 1.00 80.06 70 LEU A C 1
ATOM 531 O O . LEU A 1 70 ? -12.057 4.025 14.186 1.00 80.06 70 LEU A O 1
ATOM 535 N N . ASP A 1 71 ? -10.105 3.628 15.232 1.00 85.19 71 ASP A N 1
ATOM 536 C CA . ASP A 1 71 ? -10.478 4.199 16.532 1.00 85.19 71 ASP A CA 1
ATOM 537 C C . ASP A 1 71 ? -10.989 5.640 16.395 1.00 85.19 71 ASP A C 1
ATOM 539 O O . ASP A 1 71 ? -12.009 6.012 16.976 1.00 85.19 71 ASP A O 1
ATOM 543 N N . TRP A 1 72 ? -10.312 6.457 15.579 1.00 86.75 72 TRP A N 1
ATOM 544 C CA . TRP A 1 72 ? -10.751 7.822 15.300 1.00 86.75 72 TRP A CA 1
ATOM 545 C C . TRP A 1 72 ? -12.080 7.855 14.539 1.00 86.75 72 TRP A C 1
ATOM 547 O O . TRP A 1 72 ? -12.973 8.607 14.924 1.00 86.75 72 TRP A O 1
ATOM 557 N N . SER A 1 73 ? -12.231 7.040 13.487 1.00 87.44 73 SER A N 1
ATOM 558 C CA . SER A 1 73 ? -13.465 7.006 12.690 1.00 87.44 73 SER A CA 1
ATOM 559 C C . SER A 1 73 ? -14.666 6.521 13.507 1.00 87.44 73 SER A C 1
ATOM 561 O O . SER A 1 73 ? -15.730 7.127 13.445 1.00 87.44 73 SER A O 1
ATOM 563 N N . PHE A 1 74 ? -14.473 5.510 14.358 1.00 87.06 74 PHE A N 1
ATOM 564 C CA . PHE A 1 74 ? -15.496 5.005 15.269 1.00 87.06 74 PHE A CA 1
ATOM 565 C C . PHE A 1 74 ? -15.864 6.053 16.333 1.00 87.06 74 PHE A C 1
ATOM 567 O O . PHE A 1 74 ? -17.033 6.229 16.674 1.00 87.06 74 PHE A O 1
ATOM 574 N N . GLY A 1 75 ? -14.877 6.827 16.800 1.00 89.50 75 GLY A N 1
ATOM 575 C CA . GLY A 1 75 ? -15.081 7.964 17.699 1.00 89.50 75 GLY A CA 1
ATOM 576 C C . GLY A 1 75 ? -15.890 9.125 17.102 1.00 89.50 75 GLY A C 1
ATOM 577 O O . GLY A 1 75 ? -16.420 9.932 17.865 1.00 89.50 75 GLY A O 1
ATOM 578 N N . LEU A 1 76 ? -16.025 9.207 15.774 1.00 90.06 76 LEU A N 1
ATOM 579 C CA . LEU A 1 76 ? -16.862 10.204 15.092 1.00 90.06 76 LEU A CA 1
ATOM 580 C C . LEU A 1 76 ? -18.312 9.760 14.888 1.00 90.06 76 LEU A C 1
ATOM 582 O O . LEU A 1 76 ? -19.158 10.609 14.620 1.00 90.06 76 LEU A O 1
ATOM 586 N N . LEU A 1 77 ? -18.599 8.463 15.020 1.00 93.31 77 LEU A N 1
ATOM 587 C CA . LEU A 1 77 ? -19.958 7.942 14.901 1.00 93.31 77 LEU A CA 1
ATOM 588 C C . LEU A 1 77 ? -20.838 8.481 16.032 1.00 93.31 77 LEU A C 1
ATOM 590 O O . LEU A 1 77 ? -20.384 8.599 17.177 1.00 93.31 77 LEU A O 1
ATOM 594 N N . SER A 1 78 ? -22.095 8.778 15.715 1.00 90.88 78 SER A N 1
ATOM 595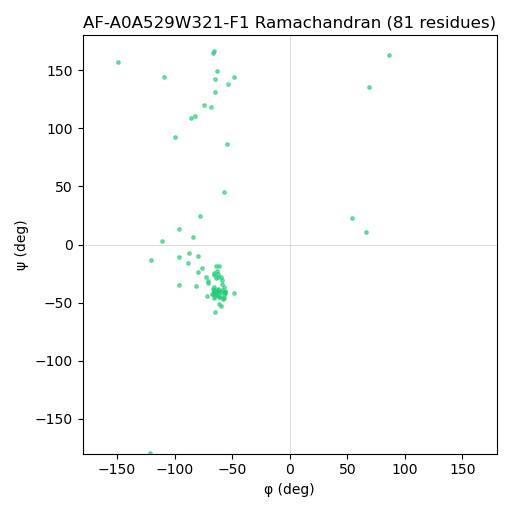 C CA . SER A 1 78 ? -23.135 9.061 16.704 1.00 90.88 78 SER A CA 1
ATOM 596 C C . SER A 1 78 ? -23.461 7.817 17.536 1.00 90.88 78 SER A C 1
ATOM 598 O O . SER A 1 78 ? -23.113 6.696 17.176 1.00 90.88 78 SER A O 1
ATOM 600 N N . GLU A 1 79 ? -24.155 7.995 18.661 1.00 89.56 79 GLU A N 1
ATOM 601 C CA . GLU A 1 79 ? -24.556 6.868 19.514 1.00 89.56 79 GLU A CA 1
ATOM 602 C C . GLU A 1 79 ? -25.424 5.850 18.756 1.00 89.56 79 GLU A C 1
ATOM 604 O O . GLU A 1 79 ? -25.265 4.650 18.945 1.00 89.56 79 GLU A O 1
ATOM 609 N N . PHE A 1 80 ? -26.259 6.318 17.824 1.00 91.31 80 PHE A N 1
ATOM 610 C CA . PHE A 1 80 ? -27.102 5.463 16.989 1.00 91.31 80 PHE A CA 1
ATOM 611 C C . PHE A 1 80 ? -26.310 4.663 15.944 1.00 91.31 80 PHE A C 1
ATOM 613 O O . PHE A 1 80 ? -26.676 3.539 15.632 1.00 91.31 80 PHE A O 1
ATOM 620 N N . GLU A 1 81 ? -25.215 5.214 15.418 1.00 87.00 81 GLU A N 1
ATOM 621 C CA . GLU A 1 81 ? -24.342 4.524 14.454 1.00 87.00 81 GLU A CA 1
ATOM 622 C C . GLU A 1 81 ? -23.373 3.532 15.124 1.00 87.00 81 GLU A C 1
ATOM 624 O O . GLU A 1 81 ? -22.692 2.777 14.431 1.00 87.00 81 GLU A O 1
ATOM 629 N N . ARG A 1 82 ? -23.281 3.549 16.463 1.00 82.62 82 ARG A N 1
ATOM 630 C CA . ARG A 1 82 ? -22.462 2.622 17.265 1.00 82.62 82 ARG A CA 1
ATOM 631 C C . ARG A 1 82 ? -23.244 1.425 17.821 1.00 82.62 82 ARG A C 1
ATOM 633 O O . ARG A 1 82 ? -22.604 0.535 18.383 1.00 82.62 82 ARG A O 1
ATOM 640 N N . LEU A 1 83 ? -24.577 1.444 17.727 1.00 74.9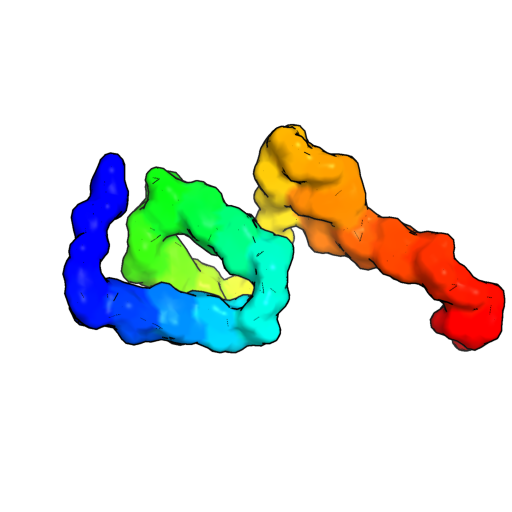4 83 LEU A N 1
ATOM 641 C CA . LEU A 1 83 ? -25.477 0.349 18.117 1.00 74.94 83 LEU A CA 1
ATOM 642 C C . LEU A 1 83 ? -25.546 -0.718 17.019 1.00 74.94 83 LEU A C 1
ATOM 644 O O . LEU A 1 83 ? -25.585 -1.911 17.393 1.00 74.94 83 LEU A O 1
#

Foldseek 3Di:
DQPDDPVLVVLLVLQCVLVVVDPLSSQLLVVVCVVPNRVRSSVVSVVDPPDQGQGDPPDDQCSRGPVSVVVVVLVPDDPVRVD

Radius of gyration: 15.25 Å; Cα contacts (8 Å, |Δi|>4): 55; chains: 1; bounding box: 43×24×39 Å

Nearest PDB structures (foldseek):
  3jbt-assembly1_A  TM=6.081E-01  e=3.260E+00  Homo sapiens

pLDDT: mean 81.89, std 11.66, range [46.91, 94.75]